Protein AF-A0A4R0P371-F1 (afdb_monomer_lite)

Sequence (86 aa):
MNFVTSEALISAMMSLIVISLINFVNQFFSYIVDLVVKFHQRNNAANLASQPIKFFVDNQTMLKRVATLIWFFGSGLMLYGIWLGG

Organism: NCBI:txid2530455

Radius of gyration: 19.12 Å; chains: 1; bounding box: 44×13×54 Å

Secondary structure (DSSP, 8-state):
-HHHHHHHHHHHHHHHHHHHHHHHHHHHHHHHHHHHHHHHHHH-GGGTTSTTHHHHHHTHHHHHHHHHHHHHHHHHHHHHHHHH--

pLDDT: mean 82.13, std 9.11, range [55.41, 91.75]

Foldseek 3Di:
DVVVVVLVVVLVVVLVVLVVVLVVVLVVVLVVLVVLLVCCVPPPVVCCPPPPNVVSNVCVVVVSVVSNVVSVVVSVVVSCCSPPVD

Structure (mmCIF, N/CA/C/O backbone):
data_AF-A0A4R0P371-F1
#
_entry.id   AF-A0A4R0P371-F1
#
loop_
_atom_site.group_PDB
_atom_site.id
_atom_site.type_symbol
_atom_site.label_atom_id
_atom_site.label_alt_id
_atom_site.label_comp_id
_atom_site.label_asym_id
_atom_site.label_entity_id
_atom_site.label_seq_id
_atom_site.pdbx_PDB_ins_code
_atom_site.Cartn_x
_atom_site.Cartn_y
_atom_site.Cartn_z
_atom_site.occupancy
_atom_site.B_iso_or_equiv
_atom_site.auth_seq_id
_atom_site.auth_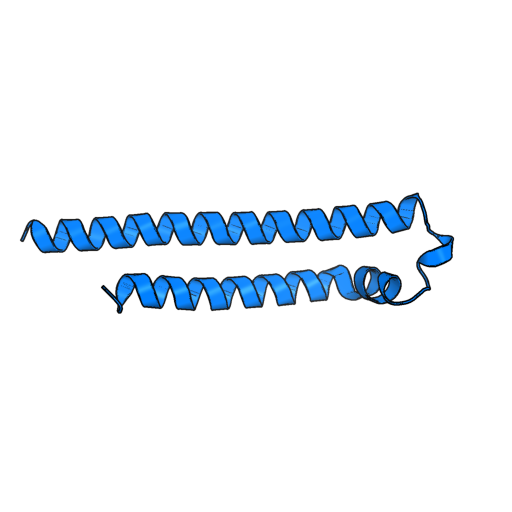comp_id
_atom_site.auth_asym_id
_atom_site.auth_atom_id
_atom_site.pdbx_PDB_model_num
ATOM 1 N N . MET A 1 1 ? 23.425 -0.697 -30.897 1.00 55.41 1 MET A N 1
ATOM 2 C CA . MET A 1 1 ? 22.926 -1.619 -29.849 1.00 55.41 1 MET A CA 1
ATOM 3 C C . MET A 1 1 ? 22.977 -1.008 -28.446 1.00 55.41 1 MET A C 1
ATOM 5 O O . MET A 1 1 ? 22.032 -1.215 -27.706 1.00 55.41 1 MET A O 1
ATOM 9 N N . ASN A 1 2 ? 23.988 -0.189 -28.110 1.00 61.12 2 ASN A N 1
ATOM 10 C CA . ASN A 1 2 ? 24.124 0.441 -26.780 1.00 61.12 2 ASN A CA 1
ATOM 11 C C . ASN A 1 2 ? 22.993 1.416 -26.375 1.00 61.12 2 ASN A C 1
ATOM 13 O O . ASN A 1 2 ? 22.748 1.590 -25.188 1.00 61.12 2 ASN A O 1
ATOM 17 N N . PHE A 1 3 ? 22.302 2.037 -27.339 1.00 60.19 3 PHE A N 1
ATOM 18 C CA . PHE A 1 3 ? 21.244 3.025 -27.070 1.00 60.19 3 PHE A CA 1
ATOM 19 C C . PHE A 1 3 ? 19.951 2.379 -26.530 1.00 60.19 3 PHE A C 1
ATOM 21 O O . PHE A 1 3 ? 19.383 2.821 -25.537 1.00 60.19 3 PHE A O 1
ATOM 28 N N . VAL A 1 4 ? 19.559 1.240 -27.110 1.00 62.19 4 VAL A N 1
ATOM 29 C CA . VAL A 1 4 ? 18.376 0.470 -26.682 1.00 62.19 4 VAL A CA 1
ATOM 30 C C . VAL A 1 4 ? 18.579 -0.119 -25.281 1.00 62.19 4 VAL A C 1
ATOM 32 O O . VAL A 1 4 ? 17.664 -0.147 -24.464 1.00 62.19 4 VAL A O 1
ATOM 35 N N . THR A 1 5 ? 19.804 -0.549 -24.963 1.00 69.94 5 THR A N 1
ATOM 36 C CA . THR A 1 5 ? 20.135 -1.054 -23.624 1.00 69.94 5 THR A CA 1
ATOM 37 C C . THR A 1 5 ? 20.126 0.044 -22.561 1.00 69.94 5 THR A C 1
ATOM 39 O O . THR A 1 5 ? 19.774 -0.241 -21.419 1.00 69.94 5 THR A O 1
ATOM 42 N N . SER A 1 6 ? 20.474 1.291 -22.906 1.00 78.56 6 SER A N 1
ATOM 43 C CA . SER A 1 6 ? 20.405 2.411 -21.958 1.00 78.56 6 SER A CA 1
ATOM 44 C C . SER A 1 6 ? 18.972 2.845 -21.659 1.00 78.56 6 SER A C 1
ATOM 46 O O . SER A 1 6 ? 18.660 3.108 -20.503 1.00 78.56 6 SER A O 1
ATOM 48 N N . GLU A 1 7 ? 18.088 2.862 -22.657 1.00 80.50 7 GLU A N 1
ATOM 49 C CA . GLU A 1 7 ? 16.670 3.198 -22.458 1.00 80.50 7 GLU A CA 1
ATOM 50 C C . GLU A 1 7 ? 15.962 2.143 -21.606 1.00 80.50 7 GLU A C 1
ATOM 52 O O . GLU A 1 7 ? 15.326 2.473 -20.606 1.00 80.50 7 GLU A O 1
ATOM 57 N N . ALA A 1 8 ? 16.168 0.860 -21.920 1.00 84.19 8 ALA A N 1
ATOM 58 C CA . ALA A 1 8 ? 15.622 -0.238 -21.127 1.00 84.19 8 ALA A CA 1
ATOM 59 C C . ALA A 1 8 ? 16.128 -0.217 -19.672 1.00 84.19 8 ALA A C 1
ATOM 61 O O . ALA A 1 8 ? 15.361 -0.485 -18.745 1.00 84.19 8 ALA A O 1
ATOM 62 N N . LEU A 1 9 ? 17.402 0.133 -19.452 1.00 87.12 9 LEU A N 1
ATOM 63 C CA . LEU A 1 9 ? 17.971 0.276 -18.110 1.00 87.12 9 LEU A CA 1
ATOM 64 C C . LEU A 1 9 ? 17.313 1.427 -17.335 1.00 87.12 9 LEU A C 1
ATOM 66 O O . LEU A 1 9 ? 16.961 1.250 -16.169 1.00 87.12 9 LEU A O 1
ATOM 70 N N . ILE A 1 10 ? 17.104 2.580 -17.975 1.00 87.69 10 ILE A N 1
ATOM 71 C CA . ILE A 1 10 ? 16.435 3.736 -17.361 1.00 87.69 10 ILE A CA 1
ATOM 72 C C . ILE A 1 10 ? 14.988 3.382 -16.995 1.00 87.69 10 ILE A C 1
ATOM 74 O O . ILE A 1 10 ? 14.583 3.596 -15.851 1.00 87.69 10 ILE A O 1
ATOM 78 N N . SER A 1 11 ? 14.226 2.767 -17.903 1.00 88.56 11 SER A N 1
ATOM 79 C CA . SER A 1 11 ? 12.844 2.341 -17.638 1.00 88.56 11 SER A CA 1
ATOM 80 C C . SER A 1 11 ? 12.756 1.293 -16.525 1.00 88.56 11 SER A C 1
ATOM 82 O O . SER A 1 11 ? 11.850 1.348 -15.687 1.00 88.56 11 SER A O 1
ATOM 84 N N . ALA A 1 12 ? 13.728 0.380 -16.436 1.00 87.88 12 ALA A N 1
ATOM 85 C CA . ALA A 1 12 ? 13.820 -0.582 -15.339 1.00 87.88 12 ALA A CA 1
ATOM 86 C C . ALA A 1 12 ? 14.112 0.100 -13.989 1.00 87.88 12 ALA A C 1
ATOM 88 O O . ALA A 1 12 ? 13.444 -0.193 -12.994 1.00 87.88 12 ALA A O 1
ATOM 89 N N . MET A 1 13 ? 15.053 1.050 -13.943 1.00 90.75 13 MET A N 1
ATOM 90 C CA . MET A 1 13 ? 15.351 1.824 -12.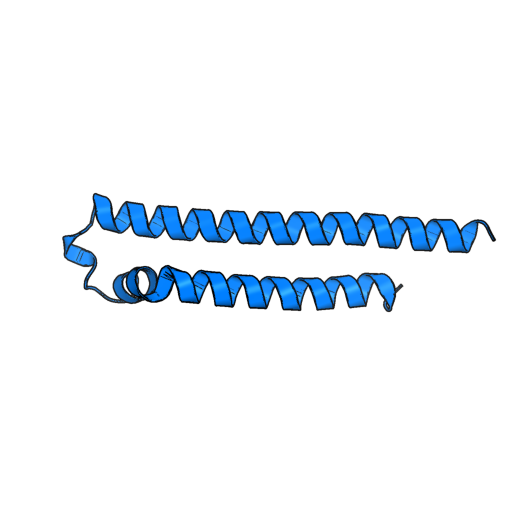730 1.00 90.75 13 MET A CA 1
ATOM 91 C C . MET A 1 13 ? 14.145 2.654 -12.278 1.00 90.75 13 MET A C 1
ATOM 93 O O . MET A 1 13 ? 13.798 2.644 -11.096 1.00 90.75 13 MET A O 1
ATOM 97 N N . MET A 1 14 ? 13.456 3.312 -13.211 1.00 88.75 14 MET A N 1
ATOM 98 C CA . MET A 1 14 ? 12.239 4.078 -12.923 1.00 88.75 14 MET A CA 1
ATOM 99 C C . MET A 1 14 ? 11.113 3.178 -12.407 1.00 88.75 14 MET A C 1
ATOM 101 O O . MET A 1 14 ? 10.443 3.525 -11.434 1.00 88.75 14 MET A O 1
ATOM 105 N N . SER A 1 15 ? 10.956 1.984 -12.983 1.00 90.94 15 SER A N 1
ATOM 106 C CA . SER A 1 15 ? 9.996 0.983 -12.506 1.00 90.94 15 SER A CA 1
ATOM 107 C C . SER A 1 15 ? 10.280 0.569 -11.059 1.00 90.94 15 SER A C 1
ATOM 109 O O . SER A 1 15 ? 9.362 0.526 -10.240 1.00 90.94 15 SER A O 1
ATOM 111 N N . LEU A 1 16 ? 11.548 0.320 -10.709 1.00 90.00 16 LEU A N 1
ATOM 112 C CA . LEU A 1 16 ? 11.947 -0.027 -9.340 1.00 90.00 16 LEU A CA 1
ATOM 113 C C . LEU A 1 16 ? 11.655 1.102 -8.348 1.00 90.00 16 LEU A C 1
ATOM 115 O O . LEU A 1 16 ? 11.158 0.836 -7.250 1.00 90.00 16 LEU A O 1
ATOM 119 N N . ILE A 1 17 ? 11.919 2.354 -8.730 1.00 91.75 17 ILE A N 1
ATOM 120 C CA . ILE A 1 17 ? 11.628 3.530 -7.900 1.00 91.75 17 ILE A CA 1
ATOM 121 C C . ILE A 1 17 ? 10.122 3.646 -7.652 1.00 91.75 17 ILE A C 1
ATOM 123 O O . ILE A 1 17 ? 9.699 3.774 -6.502 1.00 91.75 17 ILE A O 1
ATOM 127 N N . VAL A 1 18 ? 9.304 3.539 -8.703 1.00 89.62 18 VAL A N 1
ATOM 128 C CA . VAL A 1 18 ? 7.839 3.622 -8.603 1.00 89.62 18 VAL A CA 1
ATOM 129 C C . VAL A 1 18 ? 7.275 2.500 -7.734 1.00 89.62 18 VAL A C 1
ATOM 131 O O . VAL A 1 18 ? 6.496 2.768 -6.821 1.00 89.62 18 VAL A O 1
ATOM 134 N N . ILE A 1 19 ? 7.701 1.254 -7.952 1.00 90.12 19 ILE A N 1
ATOM 135 C CA . ILE A 1 19 ? 7.254 0.108 -7.146 1.00 90.12 19 ILE A CA 1
ATOM 136 C C . ILE A 1 19 ? 7.633 0.305 -5.675 1.00 90.12 19 ILE A C 1
ATOM 138 O O . ILE A 1 19 ? 6.814 0.054 -4.788 1.00 90.12 19 ILE A O 1
ATOM 142 N N . SER A 1 20 ? 8.850 0.776 -5.402 1.00 90.31 20 SER A N 1
ATOM 143 C CA . SER A 1 20 ? 9.329 1.003 -4.035 1.00 90.31 20 SER A CA 1
ATOM 144 C C . SER A 1 20 ? 8.536 2.106 -3.334 1.00 90.31 20 SER A C 1
ATOM 146 O O . SER A 1 20 ? 8.077 1.912 -2.209 1.00 90.31 20 SER A O 1
ATOM 148 N N . LEU A 1 21 ? 8.307 3.235 -4.012 1.00 91.50 21 LEU A N 1
ATOM 149 C CA . LEU A 1 21 ? 7.531 4.355 -3.477 1.00 91.50 21 LEU A CA 1
ATOM 150 C C . LEU A 1 21 ? 6.076 3.973 -3.220 1.00 91.50 21 LEU A C 1
ATOM 152 O O . LEU A 1 21 ? 5.547 4.287 -2.159 1.00 91.50 21 LEU A O 1
ATOM 156 N N . ILE A 1 22 ? 5.430 3.265 -4.146 1.00 90.25 22 ILE A N 1
ATOM 157 C CA . ILE A 1 22 ? 4.026 2.873 -3.980 1.00 90.25 22 ILE A CA 1
ATOM 158 C C . ILE A 1 22 ? 3.867 1.893 -2.818 1.00 90.25 22 ILE A C 1
ATOM 160 O O . ILE A 1 22 ? 2.958 2.052 -2.004 1.00 90.25 22 ILE A O 1
ATOM 164 N N . ASN A 1 23 ? 4.771 0.920 -2.683 1.00 88.69 23 ASN A N 1
ATOM 165 C CA . ASN A 1 23 ? 4.752 0.013 -1.536 1.00 88.69 23 ASN A CA 1
ATOM 166 C C . ASN A 1 23 ? 4.997 0.756 -0.219 1.00 88.69 23 ASN A C 1
ATOM 168 O O . ASN A 1 23 ? 4.294 0.503 0.761 1.00 88.69 23 ASN A O 1
ATOM 172 N N . PHE A 1 24 ? 5.939 1.703 -0.202 1.00 91.06 24 PHE A N 1
ATOM 173 C CA . PHE A 1 24 ? 6.202 2.537 0.967 1.00 91.06 24 PHE A CA 1
ATOM 174 C C . PHE A 1 24 ? 4.977 3.369 1.359 1.00 91.06 24 PHE A C 1
ATOM 176 O O . PHE A 1 24 ? 4.553 3.332 2.512 1.00 91.06 24 PHE A O 1
ATOM 183 N N . VAL A 1 25 ? 4.352 4.063 0.405 1.00 89.62 25 VAL A N 1
ATOM 184 C CA . VAL A 1 25 ? 3.154 4.880 0.648 1.00 89.62 25 VAL A CA 1
ATOM 185 C C . VAL A 1 25 ? 1.979 4.014 1.104 1.00 89.62 25 VAL A C 1
ATOM 187 O O . VAL A 1 25 ? 1.264 4.404 2.025 1.00 89.62 25 VAL A O 1
ATOM 190 N N . ASN A 1 26 ? 1.800 2.815 0.543 1.00 89.44 26 ASN A N 1
ATOM 191 C CA . ASN A 1 26 ? 0.746 1.892 0.968 1.00 89.44 26 ASN A CA 1
ATOM 192 C C . ASN A 1 26 ? 0.948 1.402 2.417 1.00 89.44 26 ASN A C 1
ATOM 194 O O . ASN A 1 26 ? -0.003 1.352 3.208 1.00 89.44 26 ASN A O 1
ATOM 198 N N . GLN A 1 27 ? 2.188 1.078 2.798 1.00 89.12 27 GLN A N 1
ATOM 199 C CA . GLN A 1 27 ? 2.519 0.723 4.182 1.00 89.12 27 GLN A CA 1
ATOM 200 C C . GLN A 1 27 ? 2.345 1.915 5.126 1.00 89.12 27 GLN A C 1
ATOM 202 O O . GLN A 1 27 ? 1.742 1.774 6.192 1.00 89.12 27 GLN A O 1
ATOM 207 N N . PHE A 1 28 ? 2.805 3.097 4.721 1.00 90.06 28 PHE A N 1
ATOM 208 C CA . PHE A 1 28 ? 2.675 4.326 5.496 1.00 90.06 28 PHE A CA 1
ATOM 209 C C . PHE A 1 28 ? 1.207 4.712 5.719 1.00 90.06 28 PHE A C 1
ATOM 211 O O . PHE A 1 28 ? 0.811 5.019 6.842 1.00 90.06 28 PHE A O 1
ATOM 218 N N . PHE A 1 29 ? 0.365 4.603 4.688 1.00 87.00 29 PHE A N 1
ATOM 219 C CA . PHE A 1 29 ? -1.080 4.802 4.801 1.00 87.00 29 PHE A CA 1
ATOM 220 C C . PHE A 1 29 ? -1.701 3.824 5.803 1.00 87.00 29 PHE A C 1
ATOM 222 O O . PHE A 1 29 ? -2.442 4.230 6.698 1.00 87.00 29 PHE A 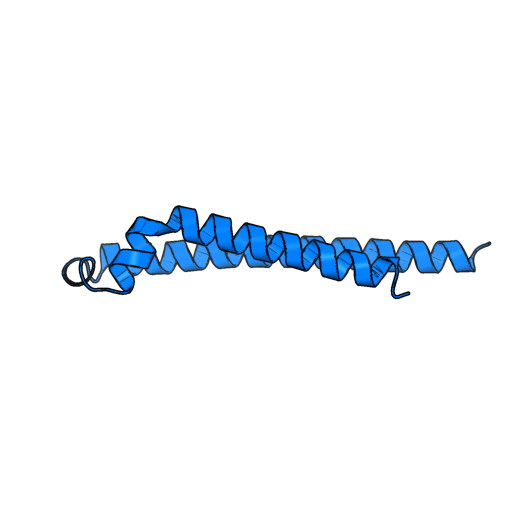O 1
ATOM 229 N N . SER A 1 30 ? -1.349 2.539 5.704 1.00 88.00 30 SER A N 1
ATOM 230 C CA . SER A 1 30 ? -1.823 1.517 6.643 1.00 88.00 30 SER A CA 1
ATOM 231 C C . SER A 1 30 ? -1.421 1.830 8.086 1.00 88.00 30 SER A C 1
ATOM 233 O O . SER A 1 30 ? -2.225 1.636 8.997 1.00 88.00 30 SER A O 1
ATOM 235 N N . TYR A 1 31 ? -0.209 2.349 8.291 1.00 89.31 31 TYR A N 1
ATOM 236 C CA . TYR A 1 31 ? 0.283 2.767 9.599 1.00 89.31 31 TYR A CA 1
ATOM 237 C C . TYR A 1 31 ? -0.473 3.982 10.153 1.00 89.31 31 TYR A C 1
ATOM 239 O O . TYR A 1 31 ? -0.861 3.976 11.320 1.00 89.31 31 TYR A O 1
ATOM 247 N N . ILE A 1 32 ? -0.740 5.000 9.328 1.00 87.44 32 ILE A N 1
ATOM 248 C CA . ILE A 1 32 ? -1.529 6.172 9.741 1.00 87.44 32 ILE A CA 1
ATOM 249 C C . ILE A 1 32 ? -2.937 5.757 10.155 1.00 87.44 32 ILE A C 1
ATOM 251 O O . ILE A 1 32 ? -3.406 6.180 11.210 1.00 87.44 32 ILE A O 1
ATOM 255 N N . VAL A 1 33 ? -3.599 4.912 9.360 1.00 85.12 33 VAL A N 1
ATOM 256 C CA . VAL A 1 33 ? -4.939 4.409 9.691 1.00 85.12 33 VAL A CA 1
ATOM 257 C C . VAL A 1 33 ? -4.922 3.710 11.053 1.00 85.12 33 VAL A C 1
ATOM 259 O O . VAL A 1 33 ? -5.784 3.975 11.889 1.00 85.12 33 VAL A O 1
ATOM 262 N N . ASP A 1 34 ? -3.906 2.888 11.328 1.00 86.62 34 ASP A N 1
ATOM 263 C CA . ASP A 1 34 ? -3.759 2.219 12.626 1.00 86.62 34 ASP A CA 1
ATOM 264 C C . ASP A 1 34 ? -3.531 3.200 13.770 1.00 86.62 34 ASP A C 1
ATOM 266 O O . ASP A 1 34 ? -4.064 3.005 14.862 1.00 86.62 34 ASP A O 1
ATOM 270 N N . LEU A 1 35 ? -2.740 4.244 13.535 1.00 87.06 35 LEU A N 1
ATOM 271 C CA . LEU A 1 35 ? -2.445 5.266 14.530 1.00 87.06 35 LEU A CA 1
ATOM 272 C C . LEU A 1 35 ? -3.705 6.064 14.874 1.00 87.06 35 LEU A C 1
ATOM 274 O O . LEU A 1 35 ? -4.005 6.234 16.053 1.00 87.06 35 LEU A O 1
ATOM 278 N N . VAL A 1 36 ? -4.479 6.477 13.868 1.00 83.25 36 VAL A N 1
ATOM 279 C CA . VAL A 1 36 ? -5.749 7.198 14.045 1.00 83.25 36 VAL A CA 1
ATOM 280 C C . VAL A 1 36 ? -6.760 6.336 14.799 1.00 83.25 36 VAL A C 1
ATOM 282 O O . VAL A 1 36 ? -7.336 6.788 15.790 1.00 83.25 36 VAL A O 1
ATOM 285 N N . VAL A 1 37 ? -6.929 5.072 14.400 1.00 82.62 37 VAL A N 1
ATOM 286 C CA . VAL A 1 37 ? -7.830 4.134 15.089 1.00 82.62 37 VAL A CA 1
ATOM 287 C C . VAL A 1 37 ? -7.400 3.934 16.543 1.00 82.62 37 VAL A C 1
ATOM 289 O O . VAL A 1 37 ? -8.217 4.093 17.450 1.00 82.62 37 VAL A O 1
ATOM 292 N N . LYS A 1 38 ? -6.112 3.667 16.800 1.00 84.62 38 LYS A N 1
ATOM 293 C CA . LYS A 1 38 ? -5.582 3.490 18.164 1.00 84.62 38 LYS A CA 1
ATOM 294 C C . LYS A 1 38 ? -5.709 4.756 19.009 1.00 84.62 38 LYS A C 1
ATOM 296 O O . LYS A 1 38 ? -5.980 4.656 20.204 1.00 84.62 38 LYS A O 1
ATOM 301 N N . PHE A 1 39 ? -5.524 5.935 18.418 1.00 84.38 39 PHE A N 1
ATOM 302 C CA . PHE A 1 39 ? -5.699 7.213 19.104 1.00 84.38 39 PHE A CA 1
ATOM 303 C C . PHE A 1 39 ? -7.149 7.400 19.560 1.00 84.38 39 PHE A 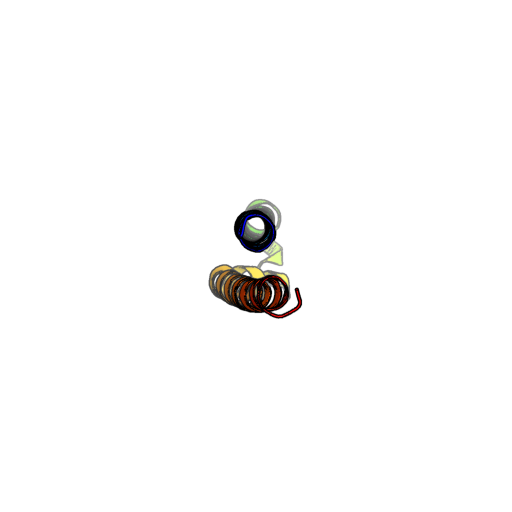C 1
ATOM 305 O O . PHE A 1 39 ? -7.385 7.701 20.731 1.00 84.38 39 PHE A O 1
ATOM 312 N N . HIS A 1 40 ? -8.120 7.156 18.675 1.00 81.56 40 HIS A N 1
ATOM 313 C CA . HIS A 1 40 ? -9.539 7.245 19.024 1.00 81.56 40 HIS A CA 1
ATOM 314 C C . HIS A 1 40 ? -9.956 6.184 20.045 1.00 81.56 40 HIS A C 1
ATOM 316 O O . HIS A 1 40 ? -10.676 6.509 20.985 1.00 81.56 40 HIS A O 1
ATOM 322 N N . GLN A 1 41 ? -9.446 4.955 19.931 1.00 79.94 41 GLN A N 1
ATOM 323 C CA . GLN A 1 41 ? -9.710 3.894 20.907 1.00 79.94 41 GLN A CA 1
ATOM 324 C C . GLN A 1 41 ? -9.163 4.216 22.304 1.00 79.94 41 GLN A C 1
ATOM 326 O O . GLN A 1 41 ? -9.831 3.927 23.292 1.00 79.94 41 GLN A O 1
ATOM 331 N N . ARG A 1 42 ? -7.971 4.820 22.406 1.00 83.00 42 ARG A N 1
ATOM 332 C CA . ARG A 1 42 ? -7.336 5.130 23.700 1.00 83.00 42 ARG A CA 1
ATOM 333 C C . ARG A 1 42 ? -7.863 6.404 24.353 1.00 83.00 42 ARG A C 1
ATOM 335 O O . ARG A 1 42 ? -8.045 6.416 25.563 1.00 83.00 42 ARG A O 1
ATOM 342 N N . ASN A 1 43 ? -8.084 7.462 23.574 1.00 80.62 43 ASN A N 1
ATOM 343 C CA . ASN A 1 43 ? -8.349 8.800 24.115 1.00 80.62 43 ASN A CA 1
ATOM 344 C C . ASN A 1 43 ? -9.801 9.262 23.952 1.00 80.62 43 ASN A C 1
ATOM 346 O O . ASN A 1 43 ? -10.201 10.220 24.600 1.00 80.62 43 ASN A O 1
ATOM 350 N N . ASN A 1 44 ? -10.589 8.627 23.079 1.00 71.12 44 ASN A N 1
ATOM 351 C CA . ASN A 1 44 ? -11.937 9.082 22.731 1.00 71.12 44 ASN A CA 1
ATOM 352 C C . ASN A 1 44 ? -12.915 7.910 22.562 1.00 71.12 44 ASN A C 1
ATOM 354 O O . ASN A 1 44 ? -13.721 7.874 21.629 1.00 71.12 44 ASN A O 1
ATOM 358 N N . ALA A 1 45 ? -12.870 6.962 23.505 1.00 67.44 45 ALA A N 1
ATOM 359 C CA . ALA A 1 45 ? -13.718 5.773 23.484 1.00 67.44 45 ALA A CA 1
ATOM 360 C C . ALA A 1 45 ? -15.225 6.101 23.471 1.00 67.44 45 ALA A C 1
ATOM 362 O O . ALA A 1 45 ? -16.008 5.401 22.835 1.00 67.44 45 ALA A O 1
ATOM 363 N N . ALA A 1 46 ? -15.624 7.215 24.093 1.00 70.50 46 ALA A N 1
ATOM 364 C CA . ALA A 1 46 ? -17.010 7.684 24.113 1.00 70.50 46 ALA A CA 1
ATOM 365 C C . ALA A 1 46 ? -17.545 8.097 22.724 1.00 70.50 46 ALA A C 1
ATOM 367 O O . ALA A 1 46 ? -18.744 8.011 22.483 1.00 70.50 46 ALA A O 1
ATOM 368 N N . ASN A 1 47 ? -16.665 8.492 21.794 1.00 67.19 47 ASN A N 1
ATOM 369 C CA . ASN A 1 47 ? -17.020 8.892 20.427 1.00 67.19 47 ASN A CA 1
ATOM 370 C C . ASN A 1 47 ? -16.758 7.794 19.381 1.00 67.19 47 ASN A C 1
ATOM 372 O O . ASN A 1 47 ? -16.952 8.032 18.191 1.00 67.19 47 ASN A O 1
ATOM 376 N N . LEU A 1 48 ? -16.359 6.583 19.796 1.00 66.19 48 LEU A N 1
ATOM 377 C CA . LEU A 1 48 ? -16.161 5.442 18.886 1.00 66.19 48 LEU A CA 1
ATOM 378 C C . LEU A 1 48 ? -17.447 5.041 18.152 1.00 66.19 48 LEU A C 1
ATOM 380 O O . LEU A 1 48 ? -17.380 4.541 17.034 1.00 66.19 48 LEU A O 1
ATOM 384 N N . ALA A 1 49 ? -18.611 5.263 18.766 1.00 67.25 49 ALA A N 1
ATOM 385 C CA . ALA A 1 49 ? -19.909 4.965 18.164 1.00 67.25 49 ALA A CA 1
ATOM 386 C C . ALA A 1 49 ? -20.388 6.053 17.185 1.00 67.25 49 ALA A C 1
ATOM 388 O O . ALA A 1 49 ? -21.303 5.807 16.395 1.00 67.25 49 ALA A O 1
ATOM 389 N N . SER A 1 50 ? -19.764 7.234 17.214 1.00 73.88 50 SER A N 1
ATOM 390 C CA . SER A 1 50 ? -20.120 8.370 16.371 1.00 73.88 50 SER A CA 1
ATOM 391 C C . SER A 1 50 ? -19.537 8.177 14.971 1.00 73.88 50 SER A C 1
ATOM 393 O O . SER A 1 50 ? -18.334 7.969 14.781 1.00 73.88 50 SER A O 1
ATOM 395 N N . GLN A 1 51 ? -20.396 8.233 13.954 1.00 69.88 51 GLN A N 1
ATOM 396 C CA . GLN A 1 51 ? -19.930 8.312 12.571 1.00 69.88 51 GLN A CA 1
ATOM 397 C C . GLN A 1 51 ? -19.208 9.659 12.362 1.00 69.88 51 GLN A C 1
ATOM 399 O O . GLN A 1 51 ? -19.617 10.656 12.955 1.00 69.88 51 GLN A O 1
ATOM 404 N N . PRO A 1 52 ? -18.133 9.724 11.558 1.00 68.44 52 PRO A N 1
ATOM 405 C CA . PRO A 1 52 ? -17.610 8.677 10.679 1.00 68.44 52 PRO A CA 1
ATOM 406 C C . PRO A 1 52 ? -16.563 7.760 11.334 1.00 68.44 52 PRO A C 1
ATOM 408 O O . PRO A 1 52 ? -16.169 6.773 10.722 1.00 68.44 52 PRO A O 1
ATOM 411 N N . ILE A 1 53 ? -16.122 8.034 12.566 1.00 72.00 53 ILE A N 1
ATOM 412 C CA . ILE A 1 53 ? -15.036 7.289 13.233 1.00 72.00 53 ILE A CA 1
ATOM 413 C C . ILE A 1 53 ? -15.390 5.804 13.361 1.00 72.00 53 ILE A C 1
ATOM 415 O O . ILE A 1 53 ? -14.559 4.954 13.047 1.00 72.00 53 ILE A O 1
ATOM 419 N N . LYS A 1 54 ? -16.648 5.489 13.699 1.00 74.75 54 LYS A N 1
ATOM 420 C CA . LYS A 1 54 ? -17.161 4.111 13.721 1.00 74.75 54 LYS A CA 1
ATOM 421 C C . LYS A 1 54 ? -16.895 3.355 12.413 1.00 74.75 54 LYS A C 1
ATOM 423 O O . LYS A 1 54 ? -16.454 2.214 12.434 1.00 74.75 54 LYS A O 1
ATOM 428 N N . PHE A 1 55 ? -17.103 4.008 11.268 1.00 74.31 55 PHE A N 1
ATOM 429 C CA . PHE A 1 55 ? -16.865 3.399 9.960 1.00 74.31 55 PHE A CA 1
ATOM 430 C C . PHE A 1 55 ? -15.381 3.073 9.748 1.00 74.31 55 PHE A C 1
ATOM 432 O O . PHE A 1 55 ? -15.069 1.977 9.288 1.00 74.31 55 PHE A O 1
ATOM 439 N N . PHE A 1 56 ? -14.475 3.981 10.127 1.00 72.19 56 PHE A N 1
ATOM 440 C CA . PHE A 1 56 ? -13.028 3.764 10.020 1.00 72.19 56 PHE A CA 1
ATOM 441 C C . PHE A 1 56 ? -12.519 2.643 10.932 1.00 72.19 56 PHE A C 1
ATOM 443 O O . PHE A 1 56 ? -11.623 1.904 10.531 1.00 72.19 56 PHE A O 1
ATOM 450 N N . VAL A 1 57 ? -13.089 2.510 12.132 1.00 74.94 57 VAL A N 1
ATOM 451 C CA . VAL A 1 57 ? -12.727 1.464 13.099 1.00 74.94 57 VAL A CA 1
ATOM 452 C C . VAL A 1 57 ? -13.265 0.102 12.653 1.00 74.94 57 VAL A C 1
ATOM 454 O O . VAL A 1 57 ? -12.494 -0.847 12.542 1.00 74.94 57 VAL A O 1
ATOM 457 N N . ASP A 1 58 ? -14.555 0.014 12.320 1.00 80.81 58 ASP A N 1
ATOM 458 C CA . ASP A 1 58 ? -15.212 -1.253 11.968 1.00 80.81 58 ASP A CA 1
ATOM 459 C C . ASP A 1 58 ? -14.739 -1.792 10.605 1.00 80.81 58 ASP A C 1
ATOM 461 O O . ASP A 1 58 ? -14.666 -3.001 10.393 1.00 80.81 58 ASP A O 1
ATOM 465 N N . ASN A 1 59 ? -14.372 -0.900 9.676 1.00 83.69 59 ASN A N 1
ATOM 466 C CA . ASN A 1 59 ? -13.974 -1.256 8.308 1.00 83.69 59 ASN A CA 1
ATOM 467 C C . ASN A 1 59 ? -12.477 -1.051 8.042 1.00 83.69 59 ASN A C 1
ATOM 469 O O . ASN A 1 59 ? -12.058 -1.021 6.885 1.00 83.69 59 ASN A O 1
ATOM 473 N N . GLN A 1 60 ? -11.646 -0.944 9.080 1.00 78.81 60 GLN A N 1
ATOM 474 C CA . GLN A 1 60 ? -10.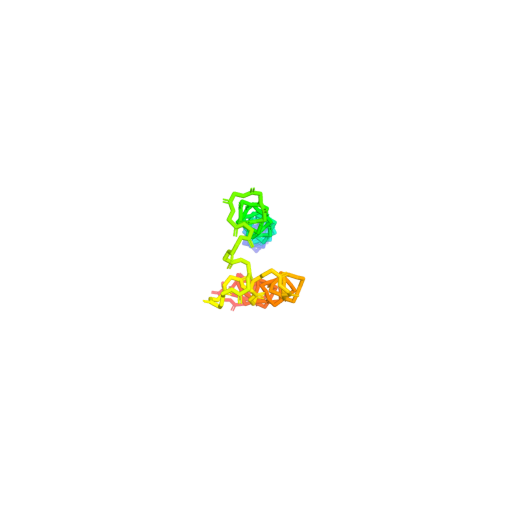201 -0.707 8.971 1.00 78.81 60 GLN A CA 1
ATOM 475 C C . GLN A 1 60 ? -9.507 -1.665 7.986 1.00 78.81 60 GLN A C 1
ATOM 477 O O . GLN A 1 60 ? -8.725 -1.245 7.132 1.00 78.81 60 GLN A O 1
ATOM 482 N N . THR A 1 61 ? -9.818 -2.964 8.060 1.00 81.12 61 THR A N 1
ATOM 483 C CA . THR A 1 61 ? -9.260 -3.978 7.151 1.00 81.12 61 THR A CA 1
ATOM 484 C C . THR A 1 61 ? -9.744 -3.794 5.714 1.00 81.12 61 THR A C 1
ATOM 486 O O . THR A 1 61 ? -8.957 -3.951 4.780 1.00 81.12 61 THR A O 1
ATOM 489 N N . MET A 1 62 ? -11.017 -3.440 5.518 1.00 85.19 62 MET A N 1
ATOM 490 C CA . MET A 1 62 ? -11.573 -3.160 4.193 1.00 85.19 62 MET A CA 1
ATOM 491 C C . MET A 1 62 ? -10.926 -1.910 3.585 1.00 85.19 62 MET A C 1
ATOM 493 O O . MET A 1 62 ? -10.491 -1.960 2.440 1.00 85.19 62 MET A O 1
ATOM 497 N N . LEU A 1 63 ? -10.786 -0.827 4.355 1.00 83.94 63 LEU A N 1
ATOM 498 C CA . LEU A 1 63 ? -10.139 0.418 3.927 1.00 83.94 63 LEU A CA 1
ATOM 499 C C . LEU A 1 63 ? -8.698 0.185 3.475 1.00 83.94 63 LEU A C 1
ATOM 501 O O . LEU A 1 63 ? -8.310 0.646 2.404 1.00 83.94 63 LEU A O 1
ATOM 505 N N . LYS A 1 64 ? -7.922 -0.591 4.240 1.00 85.44 64 LYS A N 1
ATOM 506 C CA . LYS A 1 64 ? -6.557 -0.971 3.847 1.00 85.44 64 LYS A CA 1
ATOM 507 C C . LYS A 1 64 ? -6.530 -1.772 2.549 1.00 85.44 64 LYS A C 1
ATOM 509 O O . LYS A 1 64 ? -5.709 -1.486 1.684 1.00 85.44 64 LYS A O 1
ATOM 514 N N . ARG A 1 65 ? -7.434 -2.746 2.384 1.00 86.81 65 ARG A N 1
ATOM 515 C CA . ARG A 1 65 ? -7.524 -3.556 1.155 1.00 86.81 65 ARG A CA 1
ATOM 516 C C . ARG A 1 65 ? -7.898 -2.713 -0.058 1.00 86.81 65 ARG A C 1
ATOM 518 O O . ARG A 1 65 ? -7.244 -2.830 -1.086 1.00 86.81 65 ARG A O 1
ATOM 525 N N . VAL A 1 66 ? -8.906 -1.851 0.064 1.00 88.19 66 VAL A N 1
ATOM 526 C CA . VAL A 1 66 ? -9.329 -0.947 -1.016 1.00 88.19 66 VAL A CA 1
ATOM 527 C C . VAL A 1 66 ? -8.202 0.017 -1.377 1.00 88.19 66 VAL A C 1
ATOM 529 O O . VAL A 1 66 ? -7.893 0.161 -2.555 1.00 88.19 66 VAL A O 1
ATOM 532 N N . ALA A 1 67 ? -7.528 0.605 -0.385 1.00 85.50 67 ALA A N 1
ATOM 533 C CA . ALA A 1 67 ? -6.361 1.446 -0.627 1.00 85.50 67 ALA A CA 1
ATOM 534 C C . ALA A 1 67 ? -5.252 0.667 -1.350 1.00 85.50 67 ALA A C 1
ATOM 536 O O . ALA A 1 67 ? -4.764 1.126 -2.375 1.00 85.50 67 ALA A O 1
ATOM 537 N N . THR A 1 68 ? -4.905 -0.539 -0.887 1.00 87.75 68 THR A N 1
ATOM 538 C CA . THR A 1 68 ? -3.902 -1.393 -1.549 1.00 87.75 68 THR A CA 1
ATOM 539 C C . THR A 1 68 ? -4.283 -1.714 -2.994 1.00 87.75 68 THR A C 1
ATOM 541 O O . THR A 1 68 ? -3.419 -1.666 -3.863 1.00 87.75 68 THR A O 1
ATOM 544 N N . LEU A 1 69 ? -5.560 -1.989 -3.280 1.00 89.19 69 LEU A N 1
ATOM 545 C CA . LEU A 1 69 ? -6.031 -2.211 -4.650 1.00 89.19 69 LEU A CA 1
ATOM 546 C C . LEU A 1 69 ? -5.879 -0.954 -5.510 1.00 89.19 69 LEU A C 1
ATOM 548 O O . LEU A 1 69 ? -5.364 -1.047 -6.619 1.00 89.19 69 LEU A O 1
ATOM 552 N N . ILE A 1 70 ? -6.264 0.218 -5.001 1.00 90.12 70 ILE A N 1
ATOM 553 C CA . ILE A 1 70 ? -6.092 1.495 -5.712 1.00 90.1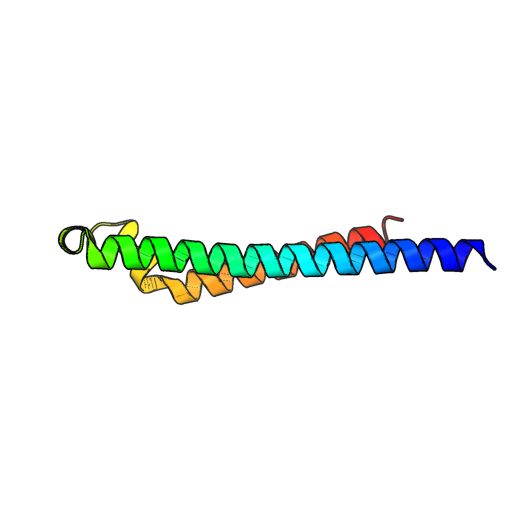2 70 ILE A CA 1
ATOM 554 C C . ILE A 1 70 ? -4.610 1.746 -6.010 1.00 90.12 70 ILE A C 1
ATOM 556 O O . ILE A 1 70 ? -4.261 2.066 -7.144 1.00 90.12 70 ILE A O 1
ATOM 560 N N . TRP A 1 71 ? -3.732 1.549 -5.025 1.00 85.81 71 TRP A N 1
ATOM 561 C CA . TRP A 1 71 ? -2.285 1.692 -5.196 1.00 85.81 71 TRP A CA 1
ATOM 562 C C . TRP A 1 71 ? -1.715 0.689 -6.201 1.00 85.81 71 TRP A C 1
ATOM 564 O O . TRP A 1 71 ? -0.841 1.046 -6.986 1.00 85.81 71 TRP A O 1
ATOM 574 N N . PHE A 1 72 ? -2.232 -0.540 -6.222 1.00 88.44 72 PHE A N 1
ATOM 575 C CA . PHE A 1 72 ? -1.840 -1.570 -7.181 1.00 88.44 72 PHE A CA 1
ATOM 576 C C . PHE A 1 72 ? -2.276 -1.235 -8.614 1.00 88.44 72 PHE A C 1
ATOM 578 O O . PHE A 1 72 ? -1.480 -1.332 -9.543 1.00 88.44 72 PHE A O 1
ATOM 585 N N . PHE A 1 73 ? -3.515 -0.784 -8.819 1.00 90.31 73 PHE A N 1
ATOM 586 C CA . PHE A 1 73 ? -3.952 -0.336 -10.145 1.00 90.31 73 PHE A CA 1
ATOM 587 C C . PHE A 1 73 ? -3.206 0.928 -10.589 1.00 90.31 73 PHE A C 1
ATOM 589 O O . PHE A 1 73 ? -2.805 1.032 -11.748 1.00 90.31 73 PHE A O 1
ATOM 596 N N . GLY A 1 74 ? -2.958 1.856 -9.661 1.00 87.81 74 GLY A N 1
ATOM 597 C CA . GLY A 1 74 ? -2.144 3.044 -9.904 1.00 87.81 74 GLY A CA 1
ATOM 598 C C . GLY A 1 74 ? -0.713 2.697 -10.319 1.00 87.81 74 GLY A C 1
ATOM 599 O O . GLY A 1 74 ? -0.208 3.274 -11.280 1.00 87.81 74 GLY A O 1
ATOM 600 N N . SER A 1 75 ? -0.078 1.717 -9.666 1.00 88.00 75 SER A N 1
ATOM 601 C CA . SER A 1 75 ? 1.262 1.256 -10.053 1.00 88.00 75 SER A CA 1
ATOM 602 C C . SER A 1 75 ? 1.263 0.605 -11.430 1.00 88.00 75 SER A C 1
ATOM 604 O O . SER A 1 75 ? 2.144 0.905 -12.230 1.00 88.00 75 SER A O 1
ATOM 606 N N . GLY A 1 76 ? 0.254 -0.213 -11.744 1.00 88.75 76 GLY A N 1
ATOM 607 C CA . GLY A 1 76 ? 0.091 -0.813 -13.068 1.00 88.75 76 GLY A CA 1
ATOM 608 C C . GLY A 1 76 ? -0.001 0.235 -14.178 1.00 88.75 76 GLY A C 1
ATOM 609 O O . GLY A 1 76 ? 0.681 0.110 -15.192 1.00 88.75 76 GLY A O 1
ATOM 610 N N . LEU A 1 77 ? -0.769 1.308 -13.962 1.00 89.75 77 LEU A N 1
ATOM 611 C CA . LEU A 1 77 ? -0.874 2.430 -14.903 1.00 89.75 77 LEU A CA 1
ATOM 612 C C . LEU A 1 77 ? 0.444 3.200 -15.059 1.00 89.75 77 LEU A C 1
ATOM 614 O O . LEU A 1 77 ? 0.831 3.532 -16.178 1.00 89.75 77 LEU A O 1
ATOM 618 N N . MET A 1 78 ? 1.154 3.469 -13.961 1.00 88.12 78 MET A N 1
ATOM 619 C CA . MET A 1 78 ? 2.451 4.155 -14.017 1.00 88.12 78 MET A CA 1
ATOM 620 C C . MET A 1 78 ? 3.509 3.310 -14.731 1.00 88.12 78 MET A C 1
ATOM 622 O O . MET A 1 78 ? 4.251 3.831 -15.560 1.00 88.12 78 MET A O 1
ATOM 626 N N . LEU A 1 79 ? 3.553 2.003 -14.457 1.00 89.06 79 LEU A N 1
ATOM 627 C CA . LEU A 1 79 ? 4.450 1.070 -15.138 1.00 89.06 79 LEU A CA 1
ATOM 628 C C . LEU A 1 79 ? 4.106 0.960 -16.625 1.00 89.06 79 LEU A C 1
ATOM 630 O O . LEU A 1 79 ? 5.007 1.012 -17.455 1.00 89.06 79 LEU A O 1
ATOM 634 N N . TYR A 1 80 ? 2.820 0.890 -16.976 1.00 89.50 80 TYR A N 1
ATOM 635 C CA . TYR A 1 80 ? 2.379 0.949 -18.370 1.00 89.50 80 TYR A CA 1
ATOM 636 C C . TYR A 1 80 ? 2.908 2.211 -19.068 1.00 89.50 80 TYR A C 1
ATOM 638 O O . TYR A 1 80 ? 3.476 2.118 -20.153 1.00 89.50 80 TYR A O 1
ATOM 646 N N . GLY A 1 81 ? 2.803 3.377 -18.421 1.00 87.38 81 GLY A N 1
ATOM 647 C CA . GLY A 1 81 ? 3.341 4.635 -18.947 1.00 87.38 81 GLY A CA 1
ATOM 648 C C . GLY A 1 81 ? 4.861 4.622 -19.146 1.00 87.38 81 GLY A C 1
ATOM 649 O O . GLY A 1 81 ? 5.338 5.109 -20.162 1.00 87.38 81 GLY A O 1
ATOM 650 N N . ILE A 1 82 ? 5.619 4.023 -18.223 1.00 86.50 82 ILE A N 1
ATOM 651 C CA . ILE A 1 82 ? 7.088 3.926 -18.317 1.00 86.50 82 ILE A CA 1
ATOM 652 C C . ILE A 1 82 ? 7.535 3.021 -19.475 1.00 86.50 82 ILE A C 1
ATOM 654 O O . ILE A 1 82 ? 8.553 3.292 -20.105 1.00 86.50 82 ILE A O 1
ATOM 658 N N . TRP A 1 83 ? 6.802 1.938 -19.741 1.00 84.75 83 TRP A N 1
ATOM 659 C CA . TRP A 1 83 ? 7.200 0.935 -20.735 1.00 84.75 83 TRP A CA 1
ATOM 660 C C . TRP A 1 83 ? 6.630 1.169 -22.137 1.00 84.75 83 TRP A C 1
ATOM 662 O O . TRP A 1 83 ? 7.239 0.719 -23.102 1.00 84.75 83 TRP A O 1
ATOM 672 N N . LEU A 1 84 ? 5.473 1.826 -22.263 1.00 82.44 84 LEU A N 1
ATOM 673 C CA . LEU A 1 84 ? 4.774 2.023 -23.544 1.00 82.44 84 LEU A CA 1
ATOM 674 C C . LEU A 1 84 ? 4.571 3.494 -23.922 1.00 82.44 84 LEU A C 1
ATOM 676 O O . LEU A 1 84 ? 4.147 3.777 -25.039 1.00 82.44 84 LEU A O 1
ATOM 680 N N . GLY A 1 85 ? 4.825 4.421 -22.997 1.00 68.06 85 GLY A N 1
ATOM 681 C CA . GLY A 1 85 ? 4.810 5.864 -23.249 1.00 68.06 85 GLY A CA 1
ATOM 682 C C . GLY A 1 85 ? 6.198 6.472 -23.476 1.00 68.06 85 GLY A C 1
ATOM 683 O O . GLY A 1 85 ? 6.282 7.691 -23.621 1.00 68.06 85 GLY A O 1
ATOM 684 N N . GLY A 1 86 ? 7.251 5.643 -23.455 1.00 56.03 86 GLY A N 1
ATOM 685 C CA . GLY A 1 86 ? 8.624 5.996 -23.826 1.00 56.03 86 GLY A CA 1
ATOM 686 C C . GLY A 1 86 ? 8.885 5.777 -25.307 1.00 56.03 86 GLY A C 1
ATOM 687 O O . GLY A 1 86 ? 8.375 4.767 -25.841 1.00 56.03 86 GLY A O 1
#